Protein AF-E3N4L3-F1 (afdb_monomer)

Mean predicted aligned error: 12.81 Å

Solvent-accessible surface area (backbone atoms only — not comparable to full-atom values): 10300 Å² total; per-residue (Å²): 139,68,72,65,60,60,59,55,55,69,61,65,77,70,75,78,85,75,85,86,72,92,84,73,92,76,81,81,79,83,70,100,74,77,84,73,86,75,79,79,78,69,57,68,46,77,34,80,94,72,75,44,54,38,38,48,49,71,46,76,66,52,66,81,60,48,28,42,77,88,32,63,86,53,85,53,60,80,68,25,53,77,28,44,44,77,83,28,65,49,79,40,96,90,66,40,45,29,34,39,49,51,75,54,48,54,49,48,53,53,54,53,54,49,56,48,67,78,43,62,79,83,56,62,78,53,56,35,33,41,33,30,31,29,29,68,45,98,57,37,72,64,47,45,75,77,38,78,88,55,62,43,27,32,56,74,43,79,74,50,73,44,74,65,130

Radius of gyration: 20.76 Å; Cα contacts (8 Å, |Δi|>4): 204; chains: 1; bounding box: 59×49×42 Å

Secondary structure (DSSP, 8-state):
--HHHHHHHHHHTT-------S---------TT--PPPPPPPPEEEEGGGTEEEEEEEEE--HHHHB-GGGTT-S-HHHHTTTB-SSEEEEETTTEEEEE-HHHHHHHHHHHHHHHHHS-GGGTTS-EEEEEEEEE-TTHHHHHHH-TTS--EEEEEEEEEEE--

Nearest PDB structures (foldseek):
  7myj-assembly1_A  TM=1.263E-01  e=7.113E+00  Homo sapiens

Organism: Caenorhabditis remanei (NCBI:txid31234)

InterPro domains:
  IPR055468 Domain of unknown function DUF7040 [PF23051] (53-164)

Structure (mmCIF, N/CA/C/O backbone):
data_AF-E3N4L3-F1
#
_entry.id   AF-E3N4L3-F1
#
loop_
_atom_site.group_PDB
_atom_site.id
_atom_site.type_symbol
_atom_site.label_atom_id
_atom_site.label_alt_id
_atom_site.label_comp_id
_atom_site.label_asym_id
_atom_site.label_entity_id
_atom_site.label_seq_id
_atom_site.pdbx_PDB_ins_code
_atom_site.Cartn_x
_atom_site.Cartn_y
_atom_site.Cartn_z
_atom_site.occupancy
_atom_site.B_iso_or_equiv
_atom_site.auth_seq_id
_atom_site.auth_comp_id
_atom_site.auth_asym_id
_atom_site.auth_atom_id
_atom_site.pdbx_PDB_model_num
ATOM 1 N N . MET A 1 1 ? 21.629 -4.514 -15.831 1.00 43.28 1 MET A N 1
ATOM 2 C CA . MET A 1 1 ? 22.122 -4.740 -14.453 1.00 43.28 1 MET A CA 1
ATOM 3 C C . MET A 1 1 ? 21.026 -5.347 -13.560 1.00 43.28 1 MET A C 1
ATOM 5 O O . MET A 1 1 ? 20.876 -4.952 -12.421 1.00 43.28 1 MET A O 1
ATOM 9 N N . PHE A 1 2 ? 20.249 -6.310 -14.072 1.00 30.64 2 PHE A N 1
ATOM 10 C CA . PHE A 1 2 ? 19.187 -7.004 -13.317 1.00 30.64 2 PHE A CA 1
ATOM 11 C C . PHE A 1 2 ? 19.557 -8.467 -13.017 1.00 30.64 2 PHE A C 1
ATOM 13 O O . PHE A 1 2 ? 19.124 -9.026 -12.018 1.00 30.64 2 PHE A O 1
ATOM 20 N N . LEU A 1 3 ? 20.446 -9.065 -13.823 1.00 30.56 3 LEU A N 1
ATOM 21 C CA . LEU A 1 3 ? 20.933 -10.430 -13.604 1.00 30.56 3 LEU A CA 1
ATOM 22 C C . LEU A 1 3 ? 21.790 -10.592 -12.337 1.00 30.56 3 LEU A C 1
ATOM 24 O O . LEU A 1 3 ? 21.843 -11.685 -11.786 1.00 30.56 3 LEU A O 1
ATOM 28 N N . LEU A 1 4 ? 22.462 -9.537 -11.863 1.00 33.88 4 LEU A N 1
ATOM 29 C CA . LEU A 1 4 ? 23.425 -9.670 -10.764 1.00 33.88 4 LEU A CA 1
ATOM 30 C C . LEU A 1 4 ? 22.750 -9.853 -9.391 1.00 33.88 4 LEU A C 1
ATOM 32 O O . LEU A 1 4 ? 23.302 -10.520 -8.521 1.00 33.88 4 LEU A O 1
ATOM 36 N N . PHE A 1 5 ? 21.542 -9.310 -9.205 1.00 31.98 5 PHE A N 1
ATOM 37 C CA . PHE A 1 5 ? 20.827 -9.368 -7.923 1.00 31.98 5 PHE A CA 1
ATOM 38 C C . PHE A 1 5 ? 20.164 -10.724 -7.661 1.00 31.98 5 PHE A C 1
ATOM 40 O O . PHE A 1 5 ? 20.135 -11.177 -6.517 1.00 31.98 5 PHE A O 1
ATOM 47 N N . ILE A 1 6 ? 19.706 -11.415 -8.711 1.00 40.12 6 ILE A N 1
ATOM 48 C CA . ILE A 1 6 ? 19.156 -12.775 -8.587 1.00 40.12 6 ILE A CA 1
ATOM 49 C C . ILE A 1 6 ? 20.249 -13.739 -8.099 1.00 40.12 6 ILE A C 1
ATOM 51 O O . ILE A 1 6 ? 20.000 -14.564 -7.223 1.00 40.12 6 ILE A O 1
ATOM 55 N N . ILE A 1 7 ? 21.485 -13.574 -8.587 1.00 37.84 7 ILE A N 1
ATOM 56 C CA . ILE A 1 7 ? 22.627 -14.419 -8.204 1.00 37.84 7 ILE A CA 1
ATOM 57 C C . ILE A 1 7 ? 22.985 -14.242 -6.719 1.00 37.84 7 ILE A C 1
ATOM 59 O O . ILE A 1 7 ? 23.278 -15.226 -6.043 1.00 37.84 7 ILE A O 1
ATOM 63 N N . LEU A 1 8 ? 22.913 -13.021 -6.174 1.00 32.84 8 LEU A N 1
ATOM 64 C CA . LEU A 1 8 ? 23.251 -12.784 -4.764 1.00 32.84 8 LEU A CA 1
ATOM 65 C C . LEU A 1 8 ? 22.215 -13.369 -3.789 1.00 32.84 8 LEU A C 1
ATOM 67 O O . LEU A 1 8 ? 22.574 -13.831 -2.707 1.00 32.84 8 LEU A O 1
ATOM 71 N N . LYS A 1 9 ? 20.928 -13.376 -4.158 1.00 31.61 9 LYS A N 1
ATOM 72 C CA . LYS A 1 9 ? 19.856 -13.839 -3.262 1.00 31.61 9 LYS A CA 1
ATOM 73 C C . LYS A 1 9 ? 19.777 -15.363 -3.139 1.00 31.61 9 LYS A C 1
ATOM 75 O O . LYS A 1 9 ? 19.462 -15.873 -2.064 1.00 31.61 9 LYS A O 1
ATOM 80 N N . VAL A 1 10 ? 20.134 -16.077 -4.208 1.00 40.41 10 VAL A N 1
ATOM 81 C CA . VAL A 1 10 ? 20.308 -17.540 -4.185 1.00 40.41 10 VAL A CA 1
ATOM 82 C C . VAL A 1 10 ? 21.475 -17.941 -3.274 1.00 40.41 10 VAL A C 1
ATOM 84 O O . VAL A 1 10 ? 21.442 -19.005 -2.667 1.00 40.41 10 VAL A O 1
ATOM 87 N N . TRP A 1 11 ? 22.478 -17.075 -3.095 1.00 34.97 11 TRP A N 1
ATOM 88 C CA . TRP A 1 11 ? 23.602 -17.357 -2.199 1.00 34.97 11 TRP A CA 1
ATOM 89 C C . TRP A 1 11 ? 23.224 -17.222 -0.709 1.00 34.97 11 TRP A C 1
ATOM 91 O O . TRP A 1 11 ? 23.674 -18.012 0.118 1.00 34.97 11 TRP A O 1
ATOM 101 N N . ASN A 1 12 ? 22.354 -16.275 -0.345 1.00 35.69 12 ASN A N 1
ATOM 102 C CA . ASN A 1 12 ? 22.066 -15.986 1.069 1.00 35.69 12 ASN A CA 1
ATOM 103 C C . ASN A 1 12 ? 21.009 -16.888 1.731 1.00 35.69 12 ASN A C 1
ATOM 105 O O . ASN A 1 12 ? 20.890 -16.875 2.952 1.00 35.69 12 ASN A O 1
ATOM 109 N N . SER A 1 13 ? 20.255 -17.679 0.966 1.00 37.31 13 SER A N 1
ATOM 110 C CA . SER A 1 13 ? 19.208 -18.574 1.496 1.00 37.31 13 SER A CA 1
ATOM 111 C C . SER A 1 13 ? 19.735 -19.930 1.997 1.00 37.31 13 SER A C 1
ATOM 113 O O . SER A 1 13 ? 18.956 -20.756 2.459 1.00 37.31 13 SER A O 1
ATOM 115 N N . GLY A 1 14 ? 21.053 -20.160 1.950 1.00 40.75 14 GLY A N 1
ATOM 116 C CA . GLY A 1 14 ? 21.693 -21.406 2.396 1.00 40.75 14 GLY A CA 1
ATOM 117 C C . GLY A 1 14 ? 22.494 -21.319 3.700 1.00 40.75 14 GLY A C 1
ATOM 118 O O . GLY A 1 14 ? 23.238 -22.249 4.002 1.00 40.75 14 GLY A O 1
ATOM 119 N N . LEU A 1 15 ? 22.406 -20.223 4.458 1.00 36.66 15 LEU A N 1
ATOM 120 C CA . LEU A 1 15 ? 23.214 -20.013 5.668 1.00 36.66 15 LEU A CA 1
ATOM 121 C C . LEU A 1 15 ? 22.378 -20.134 6.949 1.00 36.66 15 LEU A C 1
ATOM 123 O O . LEU A 1 15 ? 22.278 -19.188 7.724 1.00 36.66 15 LEU A O 1
ATOM 127 N N . GLU A 1 16 ? 21.833 -21.323 7.211 1.00 37.09 16 GLU A N 1
ATOM 128 C CA . GLU A 1 16 ? 21.481 -21.720 8.578 1.00 37.09 16 GLU A CA 1
ATOM 129 C C . GLU A 1 16 ? 22.571 -22.637 9.151 1.00 37.09 16 GLU A C 1
ATOM 131 O O . GLU A 1 16 ? 22.784 -23.770 8.726 1.00 37.09 16 GLU A O 1
ATOM 136 N N . THR A 1 17 ? 23.318 -22.035 10.079 1.00 37.97 17 THR A N 1
ATOM 137 C CA . THR A 1 17 ? 24.128 -22.590 11.173 1.00 37.97 17 THR A CA 1
ATOM 138 C C . THR A 1 17 ? 24.631 -24.032 11.054 1.00 37.97 17 THR A C 1
ATOM 140 O O . THR A 1 17 ? 23.917 -24.981 11.366 1.00 37.97 17 THR A O 1
ATOM 143 N N . TYR A 1 18 ? 25.939 -24.181 10.829 1.00 33.81 18 TYR A N 1
ATOM 144 C CA . TYR A 1 18 ? 26.665 -25.371 11.267 1.00 33.81 18 TYR A CA 1
ATOM 145 C C . TYR A 1 18 ? 27.804 -24.971 12.200 1.00 33.81 18 TYR A C 1
ATOM 147 O O . TYR A 1 18 ? 28.716 -24.227 11.838 1.00 33.81 18 TYR A O 1
ATOM 155 N N . HIS A 1 19 ? 27.724 -25.479 13.430 1.00 33.19 19 HIS A N 1
ATOM 156 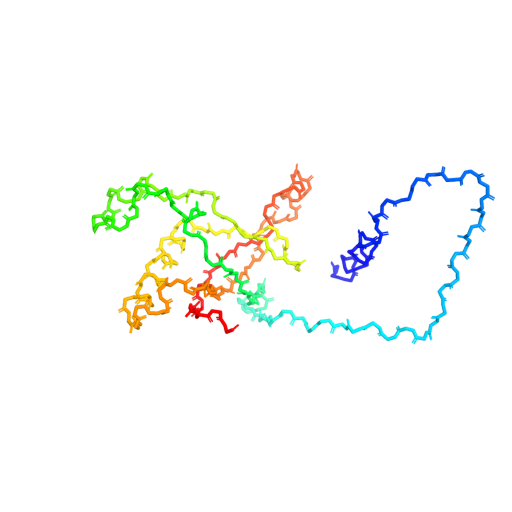C CA . HIS A 1 19 ? 28.845 -25.532 14.354 1.00 33.19 19 HIS A CA 1
ATOM 157 C C . HIS A 1 19 ? 30.056 -26.154 13.645 1.00 33.19 19 HIS A C 1
ATOM 159 O O . HIS A 1 19 ? 29.977 -27.262 13.117 1.00 33.19 19 HIS A O 1
ATOM 165 N N . ASN A 1 20 ? 31.175 -25.428 13.644 1.00 31.86 20 ASN A N 1
ATOM 166 C CA . ASN A 1 20 ? 32.450 -25.871 13.090 1.00 31.86 20 ASN A CA 1
ATOM 167 C C . ASN A 1 20 ? 32.890 -27.203 13.722 1.00 31.86 20 ASN A C 1
ATOM 169 O O . ASN A 1 20 ? 33.335 -27.227 14.869 1.00 31.86 20 ASN A O 1
ATOM 173 N N . ILE A 1 21 ? 32.830 -28.294 12.957 1.00 35.03 21 ILE A N 1
ATOM 174 C CA . ILE A 1 21 ? 33.608 -29.505 13.231 1.00 35.03 21 ILE A CA 1
ATOM 175 C C . ILE A 1 21 ? 34.906 -29.377 12.417 1.00 35.03 21 ILE A C 1
ATOM 177 O O . ILE A 1 21 ? 34.846 -29.344 11.184 1.00 35.03 21 ILE A O 1
ATOM 181 N N . PRO A 1 22 ? 36.085 -29.264 13.054 1.00 34.22 22 PRO A N 1
ATOM 182 C CA . PRO A 1 22 ? 37.334 -29.079 12.332 1.00 34.22 22 PRO A CA 1
ATOM 183 C C . PRO A 1 22 ? 37.750 -30.402 11.681 1.00 34.22 22 PRO A C 1
ATOM 185 O O . PRO A 1 22 ? 38.009 -31.381 12.378 1.00 34.22 22 PRO A O 1
ATOM 188 N N . GLY A 1 23 ? 37.836 -30.425 10.345 1.00 42.53 23 GLY A N 1
ATOM 189 C CA . GLY A 1 23 ? 38.492 -31.522 9.620 1.00 42.53 23 GLY A CA 1
ATOM 190 C C . GLY A 1 23 ? 37.751 -32.158 8.442 1.00 42.53 23 GLY A C 1
ATOM 191 O O . GLY A 1 23 ? 38.016 -33.322 8.160 1.00 42.53 23 GLY A O 1
ATOM 192 N N . SER A 1 24 ? 36.871 -31.460 7.714 1.00 32.62 24 SER A N 1
ATOM 193 C CA . SER A 1 24 ? 36.379 -31.993 6.431 1.00 32.62 24 SER A CA 1
ATOM 194 C C . SER A 1 24 ? 36.364 -30.942 5.320 1.00 32.62 24 SER A C 1
ATOM 196 O O . SER A 1 24 ? 3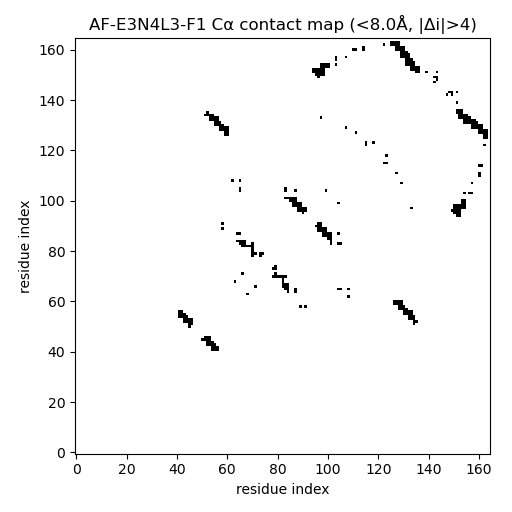5.649 -29.946 5.361 1.00 32.62 24 SER A O 1
ATOM 198 N N . THR A 1 25 ? 37.191 -31.168 4.303 1.00 46.03 25 THR A N 1
ATOM 199 C CA . THR A 1 25 ? 37.115 -30.523 2.992 1.00 46.03 25 THR A CA 1
ATOM 200 C C . THR A 1 25 ? 35.941 -31.126 2.222 1.00 46.03 25 THR A C 1
ATOM 202 O O . THR A 1 25 ? 36.100 -32.079 1.463 1.00 46.03 25 THR A O 1
ATOM 205 N N . LEU A 1 26 ? 34.741 -30.581 2.414 1.00 36.50 26 LEU A N 1
ATOM 206 C CA . LEU A 1 26 ? 33.584 -30.900 1.578 1.00 36.50 26 LEU A CA 1
ATOM 207 C C . LEU A 1 26 ? 33.512 -29.899 0.421 1.00 36.50 26 LEU A C 1
ATOM 209 O O . LEU A 1 26 ? 32.880 -28.852 0.502 1.00 36.50 26 LEU A O 1
ATOM 213 N N . TYR A 1 27 ? 34.185 -30.233 -0.680 1.00 41.41 27 TYR A N 1
ATOM 214 C CA . TYR A 1 27 ? 33.820 -29.684 -1.983 1.00 41.41 27 TYR A CA 1
ATOM 215 C C . TYR A 1 27 ? 32.451 -30.261 -2.361 1.00 41.41 27 TYR A C 1
ATOM 217 O O . TYR A 1 27 ? 32.362 -31.392 -2.842 1.00 41.41 27 TYR A O 1
ATOM 225 N N . THR A 1 28 ? 31.381 -29.503 -2.130 1.00 45.28 28 THR A N 1
ATOM 226 C CA . THR A 1 28 ? 30.032 -29.875 -2.571 1.00 45.28 28 THR A CA 1
ATOM 227 C C . THR A 1 28 ? 29.976 -29.801 -4.096 1.00 45.28 28 THR A C 1
ATOM 229 O O . THR A 1 28 ? 29.926 -28.724 -4.687 1.00 45.28 28 THR A O 1
ATOM 232 N N . LYS A 1 29 ? 30.037 -30.960 -4.759 1.00 46.03 29 LYS A N 1
ATOM 233 C CA . LYS A 1 29 ? 29.770 -31.080 -6.196 1.00 46.03 29 LYS A CA 1
ATOM 234 C C . LYS A 1 29 ? 28.261 -30.980 -6.418 1.00 46.03 29 LYS A C 1
ATOM 236 O O . LYS A 1 29 ? 27.544 -31.920 -6.100 1.00 46.03 29 LYS A O 1
ATOM 241 N N . PHE A 1 30 ? 27.795 -29.873 -6.989 1.00 52.66 30 PHE A N 1
ATOM 242 C CA . PHE A 1 30 ? 26.447 -29.796 -7.553 1.00 52.66 30 PHE A CA 1
ATOM 243 C C . PHE A 1 30 ? 26.423 -30.526 -8.903 1.00 52.66 30 PHE A C 1
ATOM 245 O O . PHE A 1 30 ? 27.209 -30.209 -9.799 1.00 52.66 30 PHE A O 1
ATOM 252 N N . THR A 1 31 ? 25.546 -31.516 -9.057 1.00 56.34 31 THR A N 1
ATOM 253 C CA . THR A 1 31 ? 25.238 -32.135 -10.354 1.00 56.34 31 THR A CA 1
ATOM 254 C C . THR A 1 31 ? 24.002 -31.468 -10.951 1.00 56.34 31 THR A C 1
ATOM 256 O O . THR A 1 31 ? 23.003 -31.279 -10.268 1.00 56.34 31 THR A O 1
ATOM 259 N N . SER A 1 32 ? 24.087 -31.084 -12.228 1.00 56.94 32 SER A N 1
ATOM 260 C CA . SER A 1 32 ? 23.038 -30.396 -12.997 1.00 56.94 32 SER A CA 1
ATOM 261 C C . SER A 1 32 ? 21.855 -31.330 -13.304 1.00 56.94 32 SER A C 1
ATOM 263 O O . SER A 1 32 ? 21.665 -31.765 -14.434 1.00 56.94 32 SER A O 1
ATOM 265 N N . SER A 1 33 ? 21.082 -31.686 -12.280 1.00 57.72 33 SER A N 1
ATOM 266 C CA . SER A 1 33 ? 19.828 -32.446 -12.401 1.00 57.72 33 SER A CA 1
ATOM 267 C C . SER A 1 33 ? 18.688 -31.874 -11.558 1.00 57.72 33 SER A C 1
ATOM 269 O O . SER A 1 33 ? 17.551 -32.317 -11.705 1.00 57.72 33 SER A O 1
ATOM 271 N N . ASP A 1 34 ? 18.963 -30.877 -10.715 1.00 59.50 34 ASP A N 1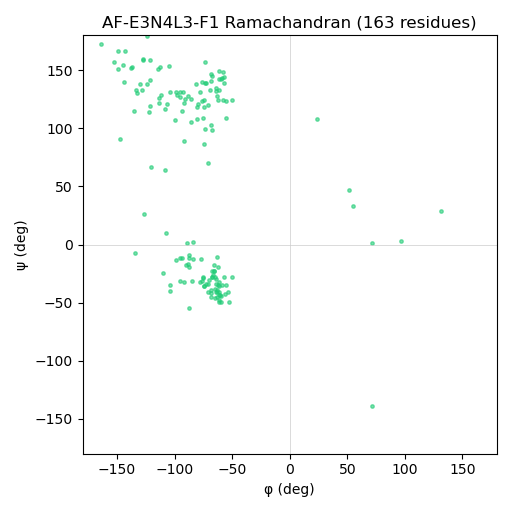
ATOM 272 C CA . ASP A 1 34 ? 17.953 -30.290 -9.841 1.00 59.50 34 ASP A CA 1
ATOM 273 C C . ASP A 1 34 ? 17.195 -29.192 -10.589 1.00 59.50 34 ASP A C 1
ATOM 275 O O . ASP A 1 34 ? 17.706 -28.102 -10.856 1.00 59.50 34 ASP A O 1
ATOM 279 N N . VAL A 1 35 ? 15.959 -29.508 -10.973 1.00 62.81 35 VAL A N 1
ATOM 280 C CA . VAL A 1 35 ? 15.015 -28.537 -11.527 1.00 62.81 35 VAL A CA 1
ATOM 281 C C . VAL A 1 35 ? 14.531 -27.666 -10.373 1.00 62.81 35 VAL A C 1
ATOM 283 O O . VAL A 1 35 ? 13.664 -28.071 -9.602 1.00 62.81 35 VAL A O 1
ATOM 286 N N . VAL A 1 36 ? 15.109 -26.474 -10.240 1.00 70.31 36 VAL A N 1
ATOM 287 C CA . VAL A 1 36 ? 14.625 -25.471 -9.288 1.00 70.31 36 VAL A CA 1
ATOM 288 C C . VAL A 1 36 ? 13.423 -24.765 -9.921 1.00 70.31 36 VAL A C 1
ATOM 290 O O . VAL A 1 36 ? 13.584 -24.153 -10.982 1.00 70.31 36 VAL A O 1
ATOM 293 N N . PRO A 1 37 ? 12.218 -24.842 -9.329 1.00 66.50 37 PRO A N 1
ATOM 294 C CA . PRO A 1 37 ? 11.086 -24.064 -9.805 1.00 66.50 37 PRO A CA 1
ATOM 295 C C . PRO A 1 37 ? 11.408 -22.573 -9.660 1.00 66.50 37 PRO A C 1
ATOM 297 O O . PRO A 1 37 ? 11.762 -22.105 -8.579 1.00 66.50 37 PRO A O 1
ATOM 300 N N . ILE A 1 38 ? 11.318 -21.834 -10.765 1.00 70.31 38 ILE A N 1
ATOM 301 C CA . ILE A 1 38 ? 11.479 -20.379 -10.775 1.00 70.31 38 ILE A CA 1
ATOM 302 C C . ILE A 1 38 ? 10.086 -19.780 -10.604 1.00 70.31 38 ILE A C 1
ATOM 304 O O . ILE A 1 38 ? 9.192 -20.060 -11.404 1.00 70.31 38 ILE A O 1
ATOM 308 N N . GLU A 1 39 ? 9.899 -18.973 -9.563 1.00 74.25 39 GLU A N 1
ATOM 309 C CA . GLU A 1 39 ? 8.663 -18.212 -9.396 1.00 74.25 39 GLU A CA 1
ATOM 310 C C . GLU A 1 39 ? 8.467 -17.245 -10.574 1.00 74.25 39 GLU A C 1
ATOM 312 O O . GLU A 1 39 ? 9.441 -16.670 -11.078 1.00 74.25 39 GLU A O 1
ATOM 317 N N . PRO A 1 40 ? 7.223 -17.054 -11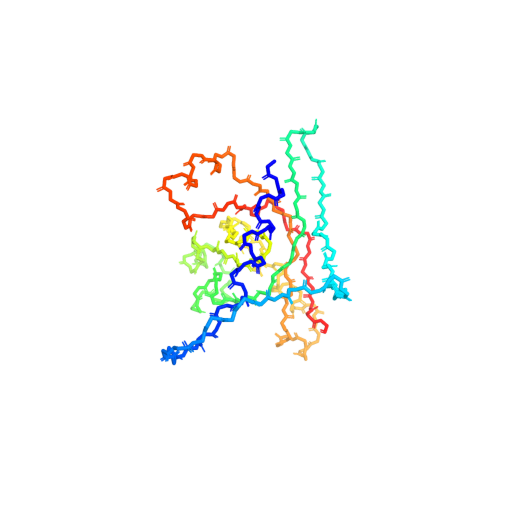.045 1.00 75.12 40 PRO A N 1
ATOM 318 C CA . PRO A 1 40 ? 6.961 -16.109 -12.115 1.00 75.12 40 PRO A CA 1
ATOM 319 C C . PRO A 1 40 ? 7.391 -14.694 -11.690 1.00 75.12 40 PRO A C 1
ATOM 321 O O . PRO A 1 40 ? 7.208 -14.315 -10.530 1.00 75.12 40 PRO A O 1
ATOM 324 N N . PRO A 1 41 ? 7.955 -13.892 -12.611 1.00 78.69 41 PRO A N 1
ATOM 325 C CA . PRO A 1 41 ? 8.303 -12.512 -12.306 1.00 78.69 41 PRO A CA 1
ATOM 326 C C . PRO A 1 41 ? 7.046 -11.716 -11.938 1.00 78.69 41 PRO A C 1
ATOM 328 O O . PRO A 1 41 ? 5.960 -11.973 -12.463 1.00 78.69 41 PRO A O 1
ATOM 331 N N . LEU A 1 42 ? 7.204 -10.718 -11.065 1.00 86.88 42 LEU A N 1
ATOM 332 C CA . LEU A 1 42 ? 6.107 -9.817 -10.714 1.00 86.88 42 LEU A CA 1
ATOM 333 C C . LEU A 1 42 ? 5.547 -9.128 -11.978 1.00 86.88 42 LEU A C 1
ATOM 335 O O . LEU A 1 42 ? 6.339 -8.711 -12.835 1.00 86.88 42 LEU A O 1
ATOM 339 N N . PRO A 1 43 ? 4.213 -8.969 -12.109 1.00 91.88 43 PRO A N 1
ATOM 340 C CA . PRO A 1 43 ? 3.620 -8.274 -13.247 1.00 91.88 43 PRO A CA 1
ATOM 341 C C . PRO A 1 43 ? 4.205 -6.868 -13.385 1.00 91.88 43 PRO A C 1
ATOM 343 O O . PRO A 1 43 ? 4.180 -6.082 -12.437 1.00 91.8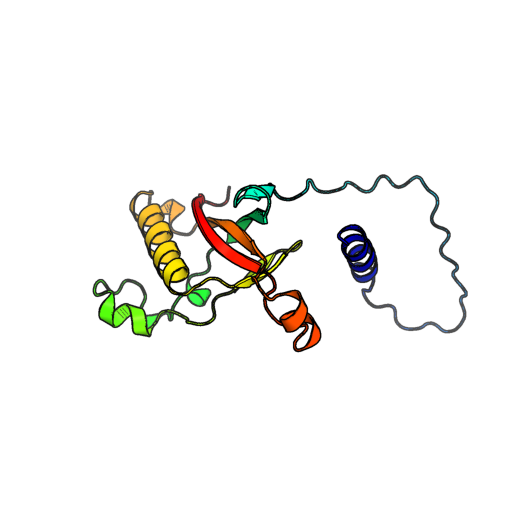8 43 PRO A O 1
ATOM 346 N N . THR A 1 44 ? 4.761 -6.570 -14.557 1.00 92.31 44 THR A N 1
ATOM 347 C CA . THR A 1 44 ? 5.574 -5.373 -14.788 1.00 92.31 44 THR A CA 1
ATOM 348 C C . THR A 1 44 ? 5.142 -4.678 -16.075 1.00 92.31 44 THR A C 1
ATOM 350 O O . THR A 1 44 ? 4.999 -5.320 -17.114 1.00 92.31 44 THR A O 1
ATOM 353 N N . GLU A 1 45 ? 4.968 -3.362 -16.011 1.00 92.88 45 GLU A N 1
ATOM 354 C CA . GLU A 1 45 ? 4.535 -2.515 -17.120 1.00 92.88 45 GLU A CA 1
ATOM 355 C C . GLU A 1 45 ? 5.558 -1.405 -17.367 1.00 92.88 45 GLU A C 1
ATOM 357 O O . GLU A 1 45 ? 6.072 -0.786 -16.436 1.00 92.88 45 GLU A O 1
ATOM 362 N N . VAL A 1 46 ? 5.842 -1.132 -18.640 1.00 91.31 46 VAL A N 1
ATOM 363 C CA . VAL A 1 46 ? 6.650 0.022 -19.040 1.00 91.31 46 VAL A CA 1
ATOM 364 C C . VAL A 1 46 ? 5.728 1.229 -19.164 1.00 91.31 46 VAL A C 1
ATOM 366 O O . VAL A 1 46 ? 4.744 1.186 -19.902 1.00 91.31 46 VAL A O 1
ATOM 369 N N . VAL A 1 47 ? 6.051 2.307 -18.458 1.00 90.94 47 VAL A N 1
ATOM 370 C CA . VAL A 1 47 ? 5.229 3.519 -18.369 1.00 90.94 47 VAL A CA 1
ATOM 371 C C . VAL A 1 47 ? 6.030 4.751 -18.795 1.00 90.94 47 VAL A C 1
ATOM 373 O O . VAL A 1 47 ? 7.185 4.652 -19.214 1.00 90.94 47 VAL A O 1
ATOM 376 N N . ASP A 1 48 ? 5.390 5.922 -18.761 1.00 88.81 48 ASP A N 1
ATOM 377 C CA . ASP A 1 48 ? 6.003 7.216 -19.082 1.00 88.81 48 ASP A CA 1
ATOM 378 C C . ASP A 1 48 ? 6.744 7.207 -20.439 1.00 88.81 48 ASP A C 1
ATOM 380 O O . ASP A 1 48 ? 7.890 7.638 -20.552 1.00 88.81 48 ASP A O 1
ATOM 384 N N . ASN A 1 49 ? 6.095 6.675 -21.482 1.00 90.06 49 ASN A N 1
ATOM 385 C CA . ASN A 1 49 ? 6.647 6.537 -22.839 1.00 90.06 49 ASN A CA 1
ATOM 386 C C . ASN A 1 49 ? 7.989 5.780 -22.912 1.00 90.06 49 ASN A C 1
ATOM 388 O O . ASN A 1 49 ? 8.820 6.077 -23.769 1.00 90.06 49 ASN A O 1
ATOM 392 N N . GLY A 1 50 ? 8.208 4.795 -22.038 1.00 85.94 50 GLY A N 1
ATOM 393 C CA . GLY A 1 50 ? 9.437 3.996 -22.043 1.00 85.94 50 GLY A CA 1
ATOM 394 C C . GLY A 1 50 ? 10.502 4.455 -21.055 1.00 85.94 50 GLY A C 1
ATOM 395 O O . GLY A 1 50 ? 11.587 3.879 -21.041 1.00 85.94 50 GLY A O 1
ATOM 396 N N . MET A 1 51 ? 10.214 5.479 -20.251 1.00 85.88 51 MET A N 1
ATOM 397 C CA . MET A 1 51 ? 11.192 6.088 -19.346 1.00 85.88 51 MET A CA 1
ATOM 398 C C . MET A 1 51 ? 11.142 5.536 -17.922 1.00 85.88 51 MET A C 1
ATOM 400 O O . MET A 1 51 ? 12.038 5.837 -17.135 1.00 85.88 51 MET A O 1
ATOM 404 N N . ASP A 1 52 ? 10.112 4.765 -17.575 1.00 88.81 52 ASP A N 1
ATOM 405 C CA . ASP A 1 52 ? 9.916 4.258 -16.219 1.00 88.81 52 ASP A CA 1
ATOM 406 C C . ASP A 1 52 ? 9.197 2.897 -16.231 1.00 88.81 52 ASP A C 1
ATOM 408 O O . ASP A 1 52 ? 8.670 2.457 -17.259 1.00 88.81 52 ASP A O 1
ATOM 412 N N . VAL A 1 53 ? 9.203 2.212 -15.089 1.00 90.50 53 VAL A N 1
ATOM 413 C CA . VAL A 1 53 ? 8.631 0.873 -14.918 1.00 90.50 53 VAL A CA 1
ATOM 414 C C . VAL A 1 53 ? 7.759 0.825 -13.666 1.00 90.50 53 VAL A C 1
ATOM 416 O O . VAL A 1 53 ? 8.192 1.195 -12.574 1.00 90.50 53 VAL A O 1
ATOM 419 N N . GLU A 1 54 ? 6.540 0.312 -13.821 1.00 95.12 54 GLU A N 1
ATOM 420 C CA . GLU A 1 54 ? 5.633 -0.004 -12.721 1.00 95.12 54 GLU A CA 1
ATOM 421 C C . GLU A 1 54 ? 5.587 -1.510 -12.477 1.00 95.12 54 GLU A C 1
ATOM 423 O O . GLU A 1 54 ? 5.389 -2.297 -13.401 1.00 95.12 54 GLU A O 1
ATOM 428 N N . VAL A 1 55 ? 5.734 -1.912 -11.216 1.00 95.50 55 VAL A N 1
ATOM 429 C CA . VAL A 1 55 ? 5.606 -3.309 -10.789 1.00 95.50 55 VAL A CA 1
ATOM 430 C C . VAL A 1 55 ? 4.360 -3.446 -9.927 1.00 95.50 55 VAL A C 1
ATOM 432 O O . VAL A 1 55 ? 4.185 -2.698 -8.966 1.00 95.50 55 VAL A O 1
ATOM 435 N N . THR A 1 56 ? 3.499 -4.407 -10.251 1.00 96.69 56 THR A N 1
ATOM 436 C CA . THR A 1 56 ? 2.317 -4.717 -9.442 1.00 96.69 56 THR A CA 1
ATOM 437 C C . THR A 1 56 ? 2.680 -5.741 -8.372 1.00 96.69 56 THR A C 1
ATOM 439 O O . THR A 1 56 ? 3.247 -6.792 -8.664 1.00 96.69 56 THR A O 1
ATOM 442 N N . THR A 1 57 ? 2.356 -5.437 -7.119 1.00 95.56 57 THR A N 1
ATOM 443 C CA . THR A 1 57 ? 2.585 -6.311 -5.964 1.00 95.56 57 THR A CA 1
ATOM 444 C C . THR A 1 57 ? 1.428 -6.190 -4.983 1.00 95.56 57 THR A C 1
ATOM 446 O O . THR A 1 57 ? 0.637 -5.253 -5.058 1.00 95.56 57 THR A O 1
ATOM 449 N N . LYS A 1 58 ? 1.352 -7.116 -4.028 1.00 95.88 58 LYS A N 1
ATOM 450 C CA . LYS A 1 58 ? 0.435 -7.023 -2.897 1.00 95.88 58 LYS A CA 1
ATOM 451 C C . LYS A 1 58 ? 1.136 -7.188 -1.557 1.00 95.88 58 LYS A C 1
ATOM 453 O O . LYS A 1 58 ? 2.245 -7.722 -1.505 1.00 95.88 58 LYS A O 1
ATOM 458 N N . PHE A 1 59 ? 0.493 -6.708 -0.502 1.00 96.25 59 PHE A N 1
ATOM 459 C CA . PHE A 1 59 ? 0.898 -6.911 0.887 1.00 96.25 59 PHE A CA 1
ATOM 460 C C . PHE A 1 59 ? -0.342 -7.041 1.777 1.00 96.25 59 PHE A C 1
ATOM 462 O O . PHE A 1 59 ? -1.408 -6.533 1.430 1.00 96.25 59 PHE A O 1
ATOM 469 N N . VAL A 1 60 ? -0.197 -7.718 2.916 1.00 96.38 60 VAL A N 1
ATOM 470 C CA . VAL A 1 60 ? -1.276 -7.860 3.902 1.00 96.38 60 VAL A CA 1
ATOM 471 C C . VAL A 1 60 ? -1.400 -6.566 4.701 1.00 96.38 60 VAL A C 1
ATOM 473 O O . VAL A 1 60 ? -0.406 -6.021 5.178 1.00 96.38 60 VAL A O 1
ATOM 476 N N . PHE A 1 61 ? -2.620 -6.059 4.827 1.00 95.75 61 PHE A N 1
ATOM 477 C CA . PHE A 1 61 ? -2.915 -4.866 5.599 1.00 95.75 61 PHE A CA 1
ATOM 478 C C . PHE A 1 61 ? -2.863 -5.154 7.099 1.00 95.75 61 PHE A C 1
ATOM 480 O O . PHE A 1 61 ? -3.606 -5.990 7.612 1.00 95.75 61 PHE A O 1
ATOM 487 N N . GLU A 1 62 ? -2.045 -4.384 7.809 1.00 93.88 62 GLU A N 1
ATOM 488 C CA . GLU A 1 62 ? -1.957 -4.405 9.265 1.00 93.88 62 GLU A CA 1
ATOM 489 C C . GLU A 1 62 ? -2.246 -3.006 9.796 1.00 93.88 62 GLU A C 1
ATOM 491 O O . GLU A 1 62 ? -1.494 -2.064 9.558 1.00 93.88 62 GLU A O 1
ATOM 496 N N . HIS A 1 63 ? -3.352 -2.848 10.518 1.00 92.75 63 HIS A N 1
ATOM 497 C CA . HIS A 1 63 ? -3.829 -1.523 10.909 1.00 92.75 63 HIS A CA 1
ATOM 498 C C . HIS A 1 63 ? -2.831 -0.780 11.818 1.00 92.75 63 HIS A C 1
ATOM 500 O O . HIS A 1 63 ? -2.659 0.432 11.686 1.00 92.75 63 HIS A O 1
ATOM 506 N N . ASP A 1 64 ? -2.120 -1.516 12.685 1.00 93.88 64 ASP A N 1
ATOM 507 C CA . ASP A 1 64 ? -1.062 -1.000 13.574 1.00 93.88 64 ASP A CA 1
ATOM 508 C C . ASP A 1 64 ? 0.121 -0.412 12.820 1.00 93.88 64 ASP A C 1
ATOM 510 O O . ASP A 1 64 ? 0.873 0.372 13.386 1.00 93.88 64 ASP A O 1
ATOM 514 N N . HIS A 1 65 ? 0.273 -0.756 11.546 1.00 94.81 65 HIS A N 1
ATOM 515 C CA . HIS A 1 65 ? 1.344 -0.254 10.704 1.00 94.81 65 HIS A CA 1
ATOM 516 C C . HIS A 1 65 ? 0.996 1.071 10.012 1.00 94.81 65 HIS A C 1
ATOM 518 O O . HIS A 1 65 ? 1.876 1.812 9.582 1.00 94.81 65 HIS A O 1
ATOM 524 N N . PHE A 1 66 ? -0.295 1.395 9.917 1.00 95.88 66 PHE A N 1
ATOM 525 C CA . PHE A 1 66 ? -0.788 2.583 9.217 1.00 95.88 66 PHE A CA 1
ATOM 526 C C . PHE A 1 66 ? -1.220 3.694 10.170 1.00 95.88 66 PHE A C 1
ATOM 528 O O . PHE A 1 66 ? -1.026 4.870 9.862 1.00 95.88 66 PHE A O 1
ATOM 535 N N . GLU A 1 67 ? -1.781 3.354 11.329 1.00 95.38 67 GLU A N 1
ATOM 536 C CA . GLU A 1 67 ? -2.218 4.341 12.312 1.00 95.38 67 GLU A CA 1
ATOM 537 C C . GLU A 1 67 ? -2.192 3.807 13.745 1.00 95.38 67 GLU A C 1
ATOM 539 O O . GLU A 1 67 ? -2.248 2.601 14.001 1.00 95.38 67 GLU A O 1
ATOM 544 N N . LYS A 1 68 ? -2.109 4.735 14.696 1.00 94.88 68 LYS A N 1
ATOM 545 C CA . LYS A 1 68 ? -2.152 4.436 16.126 1.00 94.88 68 LYS A CA 1
ATOM 546 C C . LYS A 1 68 ? -3.535 3.927 16.520 1.00 94.88 68 LYS A C 1
ATOM 548 O O . LYS A 1 68 ? -4.552 4.416 16.045 1.00 94.88 68 LYS A O 1
ATOM 553 N N . GLU A 1 69 ? -3.576 3.001 17.472 1.00 94.69 69 GLU A N 1
ATOM 554 C CA . GLU A 1 69 ? -4.828 2.381 17.916 1.00 94.69 69 GLU A CA 1
ATOM 555 C C . GLU A 1 69 ? -5.898 3.397 18.347 1.00 94.69 69 GLU A C 1
ATOM 557 O O . GLU A 1 69 ? -7.063 3.250 17.987 1.00 94.69 69 GLU A O 1
ATOM 562 N N . TRP A 1 70 ? -5.507 4.462 19.053 1.00 94.62 70 TRP A N 1
ATOM 563 C CA . TRP A 1 70 ? -6.444 5.471 19.555 1.00 94.62 70 TRP A CA 1
ATOM 564 C C . TRP A 1 70 ? -7.142 6.280 18.451 1.00 94.62 70 TRP A C 1
ATOM 566 O O . TRP A 1 70 ? -8.203 6.842 18.714 1.00 94.62 70 TRP A O 1
ATOM 576 N N . SER A 1 71 ? -6.570 6.369 17.243 1.00 94.12 71 SER A N 1
ATOM 577 C CA . SER A 1 71 ? -7.164 7.139 16.141 1.00 94.12 71 SER A CA 1
ATOM 578 C C . SER A 1 71 ? -8.160 6.333 15.313 1.00 94.12 71 SER A C 1
ATOM 580 O O . SER A 1 71 ? -8.905 6.897 14.508 1.00 94.12 71 SER A O 1
ATOM 582 N N . ARG A 1 72 ? -8.196 5.012 15.507 1.00 91.25 72 ARG A N 1
ATOM 583 C CA . ARG A 1 72 ? -9.019 4.097 14.717 1.00 91.25 72 ARG A CA 1
ATOM 584 C C . ARG A 1 72 ? -10.495 4.418 14.862 1.00 91.25 72 ARG A C 1
ATOM 586 O O . ARG A 1 72 ? -11.008 4.597 15.963 1.00 91.25 72 ARG A O 1
ATOM 593 N N . GLY A 1 73 ? -11.193 4.465 13.732 1.00 86.31 73 GLY A N 1
ATOM 594 C CA . GLY A 1 73 ? -12.634 4.705 13.701 1.00 86.31 73 GLY A CA 1
ATOM 595 C C . GLY A 1 73 ? -13.065 6.135 14.048 1.00 86.31 73 GLY A C 1
ATOM 596 O O . GLY A 1 73 ? -14.267 6.413 14.024 1.00 86.31 73 GLY A O 1
ATOM 597 N N . LEU A 1 74 ? -12.134 7.064 14.317 1.00 92.31 74 LEU A N 1
ATOM 598 C CA . LEU A 1 74 ? -12.477 8.481 14.430 1.00 92.31 74 LEU A CA 1
ATOM 599 C C . LEU A 1 74 ? -13.129 8.948 13.123 1.00 92.31 74 LEU A C 1
ATOM 601 O O . LEU A 1 74 ? -12.574 8.805 12.032 1.00 92.31 74 LEU A O 1
ATOM 605 N N . SER A 1 75 ? -14.338 9.502 13.239 1.00 89.25 75 SER A N 1
ATOM 606 C CA . SER A 1 75 ? -15.091 10.000 12.081 1.00 89.25 75 SER A CA 1
ATOM 607 C C . SER A 1 75 ? -14.531 11.325 11.559 1.00 89.25 75 SER A C 1
ATOM 609 O O . SER A 1 75 ? -14.652 11.614 10.368 1.00 89.25 75 SER A O 1
ATOM 611 N N . ASN A 1 76 ? -13.909 12.123 12.436 1.00 93.31 76 ASN A N 1
ATOM 612 C CA . ASN A 1 76 ? -13.214 13.342 12.048 1.00 93.31 76 ASN A CA 1
ATOM 613 C C . ASN A 1 76 ? -11.821 12.995 11.505 1.00 93.31 76 ASN A C 1
ATOM 615 O O . ASN A 1 76 ? -10.923 12.626 12.262 1.00 93.31 76 ASN A O 1
ATOM 619 N N . TRP A 1 77 ? -11.638 13.134 10.190 1.00 91.62 77 TRP A N 1
ATOM 620 C CA . TRP A 1 77 ? -10.347 12.872 9.559 1.00 91.62 77 TRP A CA 1
ATOM 621 C C . TRP A 1 77 ? -9.269 13.880 9.952 1.00 91.62 77 TRP A C 1
ATOM 623 O O . TRP A 1 77 ? -8.109 13.497 9.968 1.00 91.62 77 TRP A O 1
ATOM 633 N N . GLU A 1 78 ? -9.613 15.121 10.295 1.00 91.25 78 GLU A N 1
ATOM 634 C CA . GLU A 1 78 ? -8.622 16.121 10.713 1.00 91.25 78 GLU A CA 1
ATOM 635 C C . GLU A 1 78 ? -7.905 15.688 11.999 1.00 91.25 78 GLU A C 1
ATOM 637 O O . GLU A 1 78 ? -6.680 15.677 12.048 1.00 91.25 78 GLU A O 1
ATOM 642 N N . GLU A 1 79 ? -8.663 15.211 12.988 1.00 92.50 79 GLU A N 1
ATOM 643 C CA . GLU A 1 79 ? -8.121 14.652 14.234 1.00 92.50 79 GLU A CA 1
ATOM 644 C C . GLU A 1 79 ? -7.447 13.290 14.003 1.00 92.50 79 GLU A C 1
ATOM 646 O O . GLU A 1 79 ? -6.367 13.020 14.527 1.00 92.50 79 GLU A O 1
ATOM 651 N N . ARG A 1 80 ? -8.044 12.421 13.173 1.00 94.19 80 ARG A N 1
ATOM 652 C CA . ARG A 1 80 ? -7.501 11.081 12.885 1.00 94.19 80 ARG A CA 1
ATOM 653 C C . ARG A 1 80 ? -6.121 11.130 12.235 1.00 94.19 80 ARG A C 1
ATOM 655 O O . ARG A 1 80 ? -5.296 10.254 12.483 1.00 94.19 80 ARG A O 1
ATOM 662 N N . MET A 1 81 ? -5.857 12.162 11.435 1.00 93.00 81 MET A N 1
ATOM 663 C CA . MET A 1 81 ? -4.570 12.370 10.773 1.00 93.00 81 MET A CA 1
ATOM 664 C C . MET A 1 81 ? -3.387 12.450 11.745 1.00 93.00 81 MET A C 1
ATOM 666 O O . MET A 1 81 ? -2.285 12.055 11.373 1.00 93.00 81 MET A O 1
ATOM 670 N N . GLU A 1 82 ? -3.597 12.881 12.992 1.00 93.44 82 GLU A N 1
ATOM 671 C CA . GLU A 1 82 ? -2.552 12.893 14.028 1.00 93.44 82 GLU A CA 1
ATOM 672 C C . GLU A 1 82 ? -2.116 11.480 14.465 1.00 93.44 82 GLU A C 1
ATOM 674 O O . GLU A 1 82 ? -1.012 11.277 14.988 1.00 93.44 82 GLU A O 1
ATOM 679 N N . GLY A 1 83 ? -2.986 10.489 14.262 1.00 93.75 83 GLY A N 1
ATOM 680 C CA . GLY A 1 83 ? -2.703 9.084 14.523 1.00 93.75 83 GLY A CA 1
ATOM 681 C C . GLY A 1 83 ? -2.083 8.339 13.344 1.00 93.75 83 GLY A C 1
ATOM 682 O O . GLY A 1 83 ? -1.491 7.282 13.563 1.00 93.75 83 GLY A O 1
ATOM 683 N N . VAL A 1 84 ? -2.166 8.877 12.121 1.00 94.50 84 VAL A N 1
ATOM 684 C CA . VAL A 1 84 ? -1.616 8.244 10.912 1.00 94.50 84 VAL A CA 1
ATOM 685 C C . VAL A 1 84 ? -0.089 8.261 10.950 1.00 94.50 84 VAL A C 1
ATOM 687 O O . VAL A 1 84 ? 0.548 9.276 11.236 1.00 94.50 84 VAL A O 1
ATOM 690 N N . GLN A 1 85 ? 0.521 7.119 10.647 1.00 93.56 85 GLN A N 1
ATOM 691 C CA . GLN A 1 85 ? 1.970 6.992 10.617 1.00 93.56 85 GLN A CA 1
ATOM 692 C C . GLN A 1 85 ? 2.566 7.674 9.383 1.00 93.56 85 GLN A C 1
ATOM 694 O O . GLN A 1 85 ? 2.066 7.573 8.263 1.00 93.56 85 GLN A O 1
ATOM 699 N N . THR A 1 86 ? 3.687 8.365 9.580 1.00 88.75 86 THR A N 1
ATOM 700 C CA . THR A 1 86 ? 4.390 9.087 8.508 1.00 88.75 86 THR A CA 1
ATOM 701 C C . THR A 1 86 ? 5.441 8.236 7.797 1.00 88.75 86 THR A C 1
ATOM 703 O O . THR A 1 86 ? 5.853 8.575 6.689 1.00 88.75 86 THR A O 1
ATOM 706 N N . ASN A 1 87 ? 5.866 7.128 8.410 1.00 89.06 87 ASN A N 1
ATOM 707 C CA . ASN A 1 87 ? 6.906 6.244 7.893 1.00 89.06 87 ASN A CA 1
ATOM 708 C C . ASN A 1 87 ? 6.379 4.818 7.690 1.00 89.06 87 ASN A C 1
ATOM 710 O O . ASN A 1 87 ? 6.772 3.889 8.392 1.00 89.06 87 ASN A O 1
ATOM 714 N N . VAL A 1 88 ? 5.462 4.669 6.738 1.00 94.56 88 VAL A N 1
ATOM 715 C CA . VAL A 1 88 ? 4.833 3.386 6.413 1.00 94.56 88 VAL A CA 1
ATOM 716 C C . VAL A 1 88 ? 5.611 2.707 5.287 1.00 94.56 88 VAL A C 1
ATOM 718 O O . VAL A 1 88 ? 5.904 3.320 4.257 1.00 94.56 88 VAL A O 1
ATOM 721 N N . PHE A 1 89 ? 5.945 1.430 5.465 1.00 95.00 89 PHE A N 1
ATOM 722 C CA . PHE A 1 89 ? 6.645 0.622 4.461 1.00 95.00 89 PHE A CA 1
ATOM 723 C C . PHE A 1 89 ? 6.262 -0.855 4.528 1.00 95.00 89 PHE A C 1
ATOM 725 O O . PHE A 1 89 ? 5.993 -1.365 5.600 1.00 95.00 89 PHE A O 1
ATOM 732 N N . PHE A 1 90 ? 6.311 -1.596 3.432 1.00 95.44 90 PHE A N 1
ATOM 733 C CA . PHE A 1 90 ? 6.186 -3.057 3.492 1.00 95.44 90 PHE A CA 1
ATOM 734 C C . PHE A 1 90 ? 7.415 -3.724 2.893 1.00 95.44 90 PHE A C 1
ATOM 736 O O . PHE A 1 90 ? 8.154 -3.117 2.115 1.00 95.44 90 PHE A O 1
ATOM 743 N N . TYR A 1 91 ? 7.640 -4.980 3.268 1.00 92.94 91 TYR A N 1
ATOM 744 C CA . TYR A 1 91 ? 8.695 -5.795 2.683 1.00 92.94 91 TYR A CA 1
ATOM 745 C C . TYR A 1 91 ? 8.115 -6.717 1.622 1.00 92.94 91 TYR A C 1
ATOM 747 O O . TYR A 1 91 ? 7.145 -7.432 1.857 1.00 92.94 91 TYR A O 1
ATOM 755 N N . ASN A 1 92 ? 8.747 -6.726 0.456 1.00 92.00 92 ASN A N 1
ATOM 756 C CA . ASN A 1 92 ? 8.482 -7.694 -0.594 1.00 92.00 92 ASN A CA 1
ATOM 757 C C . ASN A 1 92 ? 9.770 -8.457 -0.915 1.00 92.00 92 ASN A C 1
ATOM 759 O O . ASN A 1 92 ? 10.858 -7.879 -0.948 1.00 92.00 92 ASN A O 1
ATOM 763 N N . ALA A 1 93 ? 9.657 -9.760 -1.174 1.00 86.56 93 ALA A N 1
ATOM 764 C CA . ALA A 1 93 ? 10.819 -10.601 -1.436 1.00 86.56 93 ALA A CA 1
ATOM 765 C C . ALA A 1 93 ? 11.642 -10.112 -2.642 1.00 86.56 93 ALA A C 1
ATOM 767 O O . ALA A 1 93 ? 12.865 -10.190 -2.617 1.00 86.56 93 ALA A O 1
ATOM 768 N N . TYR A 1 94 ? 11.023 -9.567 -3.679 1.00 86.44 94 TYR A N 1
ATOM 769 C CA . TYR A 1 94 ? 11.724 -9.122 -4.884 1.00 86.44 94 TYR A CA 1
ATOM 770 C C . TYR A 1 94 ? 12.135 -7.651 -4.830 1.00 86.44 94 TYR A C 1
ATOM 772 O O . TYR A 1 94 ? 13.170 -7.285 -5.380 1.00 86.44 94 TYR A O 1
ATOM 780 N N . LEU A 1 95 ? 11.340 -6.819 -4.158 1.00 88.00 95 LEU A N 1
ATOM 781 C CA . LEU A 1 95 ? 11.506 -5.362 -4.162 1.00 88.00 95 LEU A CA 1
ATOM 782 C C . LEU A 1 95 ? 12.237 -4.831 -2.920 1.00 88.00 95 LEU A C 1
ATOM 784 O O . LEU A 1 95 ? 12.665 -3.681 -2.905 1.00 88.00 95 LEU A O 1
ATOM 788 N N . GLY A 1 96 ? 12.391 -5.651 -1.878 1.00 88.75 96 GLY A N 1
ATOM 789 C CA . GLY A 1 96 ? 12.938 -5.217 -0.597 1.00 88.75 96 GLY A CA 1
ATOM 790 C C . GLY A 1 96 ? 11.954 -4.329 0.163 1.00 88.75 96 GLY A C 1
ATOM 791 O O . GLY A 1 96 ? 10.757 -4.620 0.206 1.00 88.75 96 GLY A O 1
ATOM 792 N N . LYS A 1 97 ? 12.466 -3.266 0.791 1.00 91.31 97 LYS A N 1
ATOM 793 C CA . LYS A 1 97 ? 11.669 -2.295 1.548 1.00 91.31 97 LYS A CA 1
ATOM 794 C C . LYS A 1 97 ? 11.001 -1.304 0.591 1.00 91.31 97 LYS A C 1
ATOM 796 O O . LYS A 1 97 ? 11.684 -0.597 -0.154 1.00 91.31 97 LYS A O 1
ATOM 801 N N . VAL A 1 98 ? 9.674 -1.243 0.626 1.00 93.31 98 VAL A N 1
ATOM 802 C CA . VAL A 1 98 ? 8.854 -0.386 -0.237 1.00 93.31 98 VAL A CA 1
ATOM 803 C C . VAL A 1 98 ? 8.162 0.673 0.608 1.00 93.31 98 VAL A C 1
ATOM 805 O O . VAL A 1 98 ? 7.394 0.337 1.506 1.00 93.31 98 VAL A O 1
ATOM 808 N N . ARG A 1 99 ? 8.388 1.952 0.303 1.00 94.38 99 ARG A N 1
ATOM 809 C CA . ARG A 1 99 ? 7.746 3.075 0.995 1.00 94.38 99 ARG A CA 1
ATOM 810 C C . ARG A 1 99 ? 6.298 3.260 0.547 1.00 94.38 99 ARG A C 1
ATOM 812 O O . ARG A 1 99 ? 6.012 3.247 -0.649 1.00 94.38 99 ARG A O 1
ATOM 819 N N . ILE A 1 100 ? 5.413 3.565 1.491 1.00 96.12 100 ILE A N 1
ATOM 820 C CA . ILE A 1 100 ? 4.050 4.031 1.228 1.00 96.12 100 ILE A CA 1
ATOM 821 C C . ILE A 1 100 ? 3.963 5.525 1.590 1.00 96.12 100 ILE A C 1
ATOM 823 O O . ILE A 1 100 ? 4.168 5.888 2.750 1.00 96.12 100 ILE A O 1
ATOM 827 N N . PRO A 1 101 ? 3.697 6.419 0.621 1.00 93.94 101 PRO A N 1
ATOM 828 C CA . PRO A 1 101 ? 3.406 7.825 0.898 1.00 93.94 101 PRO A CA 1
ATOM 829 C C . PRO A 1 101 ? 2.209 7.997 1.845 1.00 93.94 101 PRO A C 1
ATOM 831 O O . PRO A 1 101 ? 1.245 7.239 1.767 1.00 93.94 101 PRO A O 1
ATOM 834 N N . SER A 1 102 ? 2.247 8.999 2.728 1.00 92.00 102 SER A N 1
ATOM 835 C CA . SER A 1 102 ? 1.211 9.195 3.755 1.00 92.00 102 SER A CA 1
ATOM 836 C C . SER A 1 102 ? -0.180 9.456 3.170 1.00 92.00 102 SER A C 1
ATOM 838 O O . SER A 1 102 ? -1.168 8.966 3.704 1.00 92.00 102 SER A O 1
ATOM 840 N N . ASP A 1 103 ? -0.271 10.171 2.049 1.00 92.88 103 ASP A N 1
ATOM 841 C CA . ASP A 1 103 ? -1.521 10.378 1.310 1.00 92.88 103 ASP A CA 1
ATOM 842 C C . ASP A 1 103 ? -2.122 9.054 0.812 1.00 92.88 103 ASP A C 1
ATOM 844 O O . ASP A 1 103 ? -3.326 8.821 0.948 1.00 92.88 103 ASP A O 1
ATOM 848 N N . LEU A 1 104 ? -1.277 8.144 0.317 1.00 96.06 104 LEU A N 1
ATOM 849 C CA . LEU A 1 104 ? -1.700 6.804 -0.086 1.00 96.06 104 LEU A CA 1
ATOM 850 C C . LEU A 1 104 ? -2.009 5.907 1.116 1.00 96.06 104 LEU A C 1
ATOM 852 O O . LEU A 1 104 ? -2.943 5.117 1.039 1.00 96.06 104 LEU A O 1
ATOM 856 N N . ALA A 1 105 ? -1.306 6.054 2.240 1.00 95.75 105 ALA A N 1
ATOM 857 C CA . ALA A 1 105 ? -1.602 5.320 3.470 1.00 95.75 105 ALA A CA 1
ATOM 858 C C . ALA A 1 105 ? -3.028 5.608 3.976 1.00 95.75 105 ALA A C 1
ATOM 860 O O . ALA A 1 105 ? -3.779 4.681 4.278 1.00 95.75 105 ALA A O 1
ATOM 861 N N . ILE A 1 106 ? -3.444 6.880 3.969 1.00 94.81 106 ILE A N 1
ATOM 862 C CA . ILE A 1 106 ? -4.822 7.289 4.296 1.00 94.81 106 ILE A CA 1
ATOM 863 C C . ILE A 1 106 ? -5.820 6.665 3.320 1.00 94.81 106 ILE A C 1
ATOM 865 O O . ILE A 1 106 ? -6.890 6.206 3.720 1.00 94.81 106 ILE A O 1
ATOM 869 N N . HIS A 1 107 ? -5.493 6.679 2.026 1.00 95.88 107 HIS A N 1
ATOM 870 C CA . HIS A 1 107 ? -6.371 6.123 1.004 1.00 95.88 107 HIS A CA 1
ATOM 871 C C . HIS A 1 107 ? -6.547 4.609 1.187 1.00 95.88 107 HIS A C 1
ATOM 873 O O . HIS A 1 107 ? -7.673 4.122 1.124 1.00 95.88 107 HIS A O 1
ATOM 879 N N . ILE A 1 108 ? -5.473 3.887 1.513 1.00 97.25 108 ILE A N 1
ATOM 880 C CA . ILE A 1 108 ? -5.518 2.456 1.836 1.00 97.25 108 ILE A CA 1
ATOM 881 C C . ILE A 1 108 ? -6.430 2.204 3.038 1.00 97.25 108 ILE A C 1
ATOM 883 O O . ILE A 1 108 ? -7.328 1.375 2.926 1.00 97.25 108 ILE A O 1
ATOM 887 N N . ILE A 1 109 ? -6.267 2.947 4.145 1.00 95.56 109 ILE A N 1
ATOM 888 C CA . ILE A 1 109 ? -7.140 2.812 5.327 1.00 95.56 109 ILE A CA 1
ATOM 889 C C . ILE A 1 109 ? -8.613 2.940 4.918 1.00 95.56 109 ILE A C 1
ATOM 891 O O . ILE A 1 109 ? -9.426 2.081 5.248 1.00 95.56 109 ILE A O 1
ATOM 895 N N . LYS A 1 110 ? -8.957 3.980 4.149 1.00 94.75 110 LYS A N 1
ATOM 896 C CA . LYS A 1 110 ? -10.337 4.213 3.697 1.00 94.75 110 LYS A CA 1
ATOM 897 C C . LYS A 1 110 ? -10.875 3.071 2.835 1.00 94.75 110 LYS A C 1
ATOM 899 O O . LYS A 1 110 ? -12.022 2.678 3.016 1.00 94.75 110 LYS A O 1
ATOM 904 N N . LEU A 1 111 ? -10.077 2.560 1.896 1.00 95.38 111 LEU A N 1
ATOM 905 C CA . LEU A 1 111 ? -10.483 1.459 1.017 1.00 95.38 111 LEU A CA 1
ATOM 906 C C . LEU A 1 111 ? -10.723 0.173 1.808 1.00 95.38 111 LEU A C 1
ATOM 908 O O . LEU A 1 111 ? -11.761 -0.461 1.638 1.00 95.38 111 LEU A O 1
ATOM 912 N N . VAL A 1 112 ? -9.807 -0.163 2.717 1.00 94.31 112 VAL A N 1
ATOM 913 C CA . VAL A 1 112 ? -9.921 -1.339 3.585 1.00 94.31 112 VAL A CA 1
ATOM 914 C C . VAL A 1 112 ? -11.158 -1.248 4.480 1.00 94.31 112 VAL A C 1
ATOM 916 O O . VAL A 1 112 ? -11.950 -2.186 4.536 1.00 94.31 112 VAL A O 1
ATOM 919 N N . GLU A 1 113 ? -11.378 -0.108 5.137 1.00 92.12 113 GLU A N 1
ATOM 920 C CA . GLU A 1 113 ? -12.552 0.089 5.995 1.00 92.12 113 GLU A CA 1
ATOM 921 C C . GLU A 1 113 ? -13.869 0.040 5.213 1.00 92.12 113 GLU A C 1
ATOM 923 O O . GLU A 1 113 ? -14.886 -0.411 5.741 1.00 92.12 113 GLU A O 1
ATOM 928 N N . ASN A 1 114 ? -13.878 0.512 3.964 1.00 91.81 114 ASN A N 1
ATOM 929 C CA . ASN A 1 114 ? -15.056 0.423 3.106 1.00 91.81 114 ASN A CA 1
ATOM 930 C C . ASN A 1 114 ? -15.347 -1.033 2.717 1.00 91.81 114 ASN A C 1
ATOM 932 O O . ASN A 1 114 ? -16.480 -1.474 2.889 1.00 91.81 114 ASN A O 1
ATOM 936 N N . LEU A 1 115 ? -14.327 -1.805 2.320 1.00 91.00 115 LEU A N 1
ATOM 937 C CA . LEU A 1 115 ? -14.478 -3.237 2.039 1.00 91.00 115 LEU A CA 1
ATOM 938 C C . LEU A 1 115 ? -15.056 -3.996 3.250 1.00 91.00 115 LEU A C 1
ATOM 940 O O . LEU A 1 115 ? -15.971 -4.807 3.109 1.00 91.00 115 LEU A O 1
ATOM 944 N N . GLN A 1 116 ? -14.579 -3.678 4.457 1.00 89.19 116 GLN A N 1
ATOM 945 C CA . GLN A 1 116 ? -15.069 -4.275 5.705 1.00 89.19 116 GLN A CA 1
ATOM 946 C C . GLN A 1 116 ? -16.512 -3.887 6.062 1.00 89.19 116 GLN A C 1
ATOM 948 O O . GLN A 1 116 ? -17.194 -4.646 6.756 1.00 89.19 116 GLN A O 1
ATOM 953 N N . LYS A 1 117 ? -16.984 -2.707 5.637 1.00 86.00 117 LYS A N 1
ATOM 954 C CA . LYS A 1 117 ? -18.380 -2.274 5.833 1.00 86.00 117 LYS A CA 1
ATOM 955 C C . LYS A 1 117 ? -19.338 -3.003 4.901 1.00 86.00 117 LYS A C 1
ATOM 957 O O . LYS A 1 117 ? -20.450 -3.311 5.323 1.00 86.00 117 LYS A O 1
ATOM 962 N N . ASP A 1 118 ? -18.899 -3.284 3.679 1.00 80.56 118 ASP A N 1
ATOM 963 C CA . ASP A 1 118 ? -19.727 -3.902 2.642 1.00 80.56 118 ASP A CA 1
ATOM 964 C C . ASP A 1 118 ? -19.915 -5.418 2.848 1.00 80.56 118 ASP A C 1
ATOM 966 O O . ASP A 1 118 ? -20.795 -6.029 2.239 1.00 80.56 118 ASP A O 1
ATOM 970 N N . CYS A 1 119 ? -19.133 -6.033 3.740 1.00 74.19 119 CYS A N 1
ATOM 971 C CA . CYS A 1 119 ? -19.116 -7.477 3.961 1.00 74.19 119 CYS A CA 1
ATOM 972 C C . CYS A 1 119 ? -19.820 -7.935 5.252 1.00 74.19 119 CYS A C 1
ATOM 974 O O . CYS A 1 119 ? -19.910 -7.222 6.254 1.00 74.19 119 CYS A O 1
ATOM 976 N N . TYR A 1 120 ? -20.304 -9.185 5.243 1.00 68.19 120 TYR A N 1
ATOM 977 C CA . TYR A 1 120 ? -20.869 -9.845 6.425 1.00 68.19 120 TYR A CA 1
ATOM 978 C C . TYR A 1 120 ? -19.848 -9.901 7.570 1.00 68.19 120 TYR A C 1
ATOM 980 O O . TYR A 1 120 ? -18.656 -10.079 7.335 1.00 68.19 120 TYR A O 1
ATOM 988 N N . GLU A 1 121 ? -20.321 -9.841 8.822 1.00 63.38 121 GLU A N 1
ATOM 989 C CA . GLU A 1 121 ? -19.472 -9.782 10.028 1.00 63.38 121 GLU A CA 1
ATOM 990 C C . GLU A 1 121 ? -18.369 -10.848 10.093 1.00 63.38 121 GLU A C 1
ATOM 992 O O . GLU A 1 121 ? -17.318 -10.592 10.672 1.00 63.38 121 GLU A O 1
ATOM 997 N N . ARG A 1 122 ? -18.579 -12.011 9.463 1.00 59.94 122 ARG A N 1
ATOM 998 C CA . ARG A 1 122 ? -17.609 -13.115 9.426 1.00 59.94 122 ARG A CA 1
ATOM 999 C C . ARG A 1 122 ? -16.312 -12.765 8.689 1.00 59.94 122 ARG A C 1
ATOM 1001 O O . ARG A 1 122 ? -15.288 -13.303 9.065 1.00 59.94 122 ARG A O 1
ATOM 1008 N N . LEU A 1 123 ? -16.356 -11.865 7.703 1.00 65.06 123 LEU A N 1
ATOM 1009 C CA . LEU A 1 123 ? -15.188 -11.459 6.911 1.00 65.06 123 LEU A CA 1
ATOM 1010 C C . LEU A 1 123 ? -14.415 -10.298 7.558 1.00 65.06 123 LEU A C 1
ATOM 1012 O O . LEU A 1 123 ? -13.333 -9.947 7.113 1.00 65.06 123 LEU A O 1
ATOM 1016 N N . LYS A 1 124 ? -14.929 -9.665 8.622 1.00 66.56 124 LYS A N 1
ATOM 1017 C CA . LYS A 1 124 ? -14.262 -8.494 9.232 1.00 66.56 124 LYS A CA 1
ATOM 1018 C C . LYS A 1 124 ? -12.916 -8.829 9.875 1.00 66.56 124 LYS A C 1
ATOM 1020 O O . LYS A 1 124 ? -12.096 -7.933 10.052 1.00 66.56 124 LYS A O 1
ATOM 1025 N N . THR A 1 125 ? -12.713 -10.091 10.241 1.00 76.19 125 THR A N 1
ATOM 1026 C CA . THR A 1 125 ? -11.467 -10.589 10.835 1.00 76.19 125 THR A CA 1
ATOM 1027 C C . THR A 1 125 ? -10.501 -11.164 9.812 1.00 76.19 125 THR A C 1
ATOM 1029 O O . THR A 1 125 ? -9.358 -11.442 10.168 1.00 76.19 125 THR A O 1
ATOM 1032 N N . ASP A 1 126 ? -10.951 -11.370 8.575 1.00 85.12 126 ASP A N 1
ATOM 1033 C CA . ASP A 1 126 ? -10.125 -12.005 7.561 1.00 85.12 126 ASP A CA 1
ATOM 1034 C C . ASP A 1 126 ? -9.036 -11.025 7.106 1.00 85.12 126 ASP A C 1
ATOM 1036 O O . ASP A 1 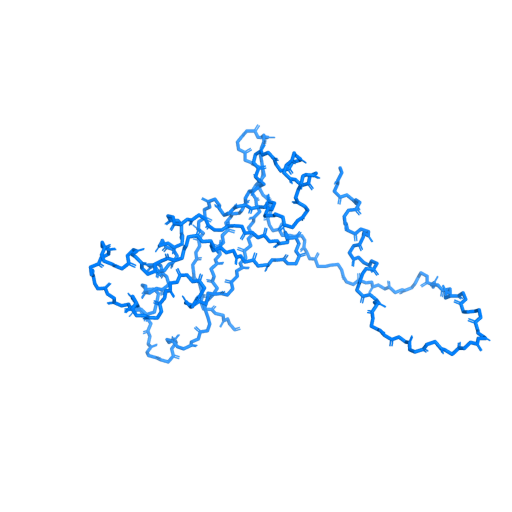126 ? -9.307 -9.825 6.961 1.00 85.12 126 ASP A O 1
ATOM 1040 N N . PRO A 1 127 ? -7.792 -11.497 6.901 1.00 92.19 127 PRO A N 1
ATOM 1041 C CA . PRO A 1 127 ? -6.725 -10.638 6.416 1.00 92.19 127 PRO A CA 1
ATOM 1042 C C . PRO A 1 127 ? -7.096 -10.031 5.058 1.00 92.19 127 PRO A C 1
ATOM 1044 O O . PRO A 1 127 ? -7.710 -10.689 4.218 1.00 92.19 127 PRO A O 1
ATOM 1047 N N . ILE A 1 128 ? -6.702 -8.779 4.829 1.00 94.38 128 ILE A N 1
ATOM 1048 C CA . ILE A 1 128 ? -6.981 -8.054 3.583 1.00 94.38 128 ILE A CA 1
ATOM 1049 C C . ILE A 1 128 ? -5.658 -7.798 2.868 1.00 94.38 128 ILE A C 1
ATOM 1051 O O . ILE A 1 128 ? -4.733 -7.233 3.447 1.00 94.38 128 ILE A O 1
ATOM 1055 N N . ASN A 1 129 ? -5.562 -8.203 1.607 1.00 96.50 129 ASN A N 1
ATOM 1056 C CA . ASN A 1 129 ? -4.485 -7.815 0.712 1.00 96.50 129 ASN A CA 1
ATOM 1057 C C . ASN A 1 129 ? -4.762 -6.431 0.128 1.00 96.50 129 ASN A C 1
ATOM 1059 O O . ASN A 1 129 ? -5.862 -6.137 -0.335 1.00 96.50 129 ASN A O 1
ATOM 1063 N N . VAL A 1 130 ? -3.719 -5.615 0.057 1.00 97.62 130 VAL A N 1
ATOM 1064 C CA . VAL A 1 130 ? -3.709 -4.367 -0.704 1.00 97.62 130 VAL A CA 1
ATOM 1065 C C . VAL A 1 130 ? -2.853 -4.585 -1.940 1.00 97.62 130 VAL A C 1
ATOM 1067 O O . VAL A 1 130 ? -1.668 -4.905 -1.825 1.00 97.62 130 VAL A O 1
ATOM 1070 N N . ILE A 1 131 ? -3.442 -4.410 -3.119 1.00 97.62 131 ILE A N 1
ATOM 1071 C CA . ILE A 1 131 ? -2.760 -4.531 -4.407 1.00 97.62 131 ILE A CA 1
ATOM 1072 C C . ILE A 1 131 ? -2.328 -3.135 -4.848 1.00 97.62 131 ILE A C 1
ATOM 1074 O O . ILE A 1 131 ? -3.129 -2.202 -4.913 1.00 97.62 131 ILE A O 1
ATOM 1078 N N . VAL A 1 132 ? -1.047 -2.975 -5.165 1.00 97.94 132 VAL A N 1
ATOM 1079 C CA . VAL A 1 132 ? -0.437 -1.683 -5.485 1.00 97.94 132 VAL A CA 1
ATOM 1080 C C . VAL A 1 132 ? 0.489 -1.776 -6.689 1.00 97.94 132 VAL A C 1
ATOM 1082 O O . VAL A 1 132 ? 1.106 -2.812 -6.940 1.00 97.94 132 VAL A O 1
ATOM 1085 N N . LYS A 1 133 ? 0.644 -0.654 -7.394 1.00 97.44 133 LYS A N 1
ATOM 1086 C CA . LYS A 1 133 ? 1.739 -0.433 -8.340 1.00 97.44 133 LYS A CA 1
ATOM 1087 C C . LYS A 1 133 ? 2.834 0.375 -7.666 1.00 97.44 133 LYS A C 1
ATOM 1089 O O . LYS A 1 133 ? 2.576 1.436 -7.087 1.00 97.44 133 LYS A O 1
ATOM 1094 N N . VAL A 1 134 ? 4.058 -0.122 -7.759 1.00 96.12 134 VAL A N 1
ATOM 1095 C CA . VAL A 1 134 ? 5.252 0.524 -7.217 1.00 96.12 134 VAL A CA 1
ATOM 1096 C C . VAL A 1 134 ? 6.164 0.978 -8.343 1.00 96.12 134 VAL A C 1
ATOM 1098 O O . VAL A 1 134 ? 6.190 0.373 -9.414 1.00 96.12 134 VAL A O 1
ATOM 1101 N N . ARG A 1 135 ? 6.940 2.023 -8.074 1.00 93.81 135 ARG A N 1
ATOM 1102 C CA . ARG A 1 135 ? 7.994 2.519 -8.960 1.00 93.81 135 ARG A CA 1
ATOM 1103 C C . ARG A 1 135 ? 9.299 2.641 -8.203 1.00 93.81 135 ARG A C 1
ATOM 1105 O O . ARG A 1 135 ? 9.307 2.748 -6.976 1.00 93.81 135 ARG A O 1
ATOM 1112 N N . LEU A 1 136 ? 10.393 2.650 -8.948 1.00 89.69 136 LEU A N 1
ATOM 1113 C CA . LEU A 1 136 ? 11.707 2.948 -8.406 1.00 89.69 136 LEU A CA 1
ATOM 1114 C C . LEU A 1 136 ? 11.772 4.428 -7.993 1.00 89.69 136 LEU A C 1
ATOM 1116 O O . LEU A 1 136 ? 11.228 5.300 -8.674 1.00 89.69 136 LEU A O 1
ATOM 1120 N N . LEU A 1 137 ? 12.422 4.733 -6.872 1.00 84.31 137 LEU A N 1
ATOM 1121 C CA . LEU A 1 137 ? 12.665 6.119 -6.470 1.00 84.31 137 LEU A CA 1
ATOM 1122 C C . LEU A 1 137 ? 13.584 6.807 -7.491 1.00 84.31 137 LEU A C 1
ATOM 1124 O O . LEU A 1 137 ? 14.592 6.236 -7.907 1.00 84.31 137 LEU A O 1
ATOM 1128 N N . LYS A 1 138 ? 13.244 8.041 -7.895 1.00 71.06 138 LYS A N 1
ATOM 1129 C CA . LYS A 1 138 ? 13.911 8.738 -9.015 1.00 71.06 138 LYS A CA 1
ATOM 1130 C C . LYS A 1 138 ? 15.407 9.031 -8.802 1.00 71.06 138 LYS A C 1
ATOM 1132 O O . LYS A 1 138 ? 16.090 9.269 -9.787 1.00 71.06 138 LYS A O 1
ATOM 1137 N N . ASP A 1 139 ? 15.930 8.843 -7.589 1.00 70.75 139 ASP A N 1
ATOM 1138 C CA . ASP A 1 139 ? 17.350 9.007 -7.239 1.00 70.75 139 ASP A CA 1
ATOM 1139 C C . ASP A 1 139 ? 17.940 7.759 -6.549 1.00 70.75 139 ASP A C 1
ATOM 1141 O O . ASP A 1 139 ? 18.891 7.840 -5.768 1.00 70.75 139 ASP A O 1
ATOM 1145 N N . PHE A 1 140 ? 17.369 6.575 -6.811 1.00 67.69 140 PHE A N 1
ATOM 1146 C CA . PHE A 1 140 ? 17.724 5.350 -6.084 1.00 67.69 140 PHE A CA 1
ATOM 1147 C C . PHE A 1 140 ? 19.226 5.027 -6.129 1.00 67.69 140 PHE A C 1
ATOM 1149 O O . PHE A 1 140 ? 19.757 4.533 -5.141 1.00 67.69 140 PHE A O 1
ATOM 1156 N N . VAL A 1 141 ? 19.927 5.310 -7.236 1.00 66.44 141 VAL A N 1
ATOM 1157 C CA . VAL A 1 141 ? 21.366 5.014 -7.368 1.00 66.44 141 VAL A CA 1
ATOM 1158 C C . VAL A 1 141 ? 22.173 5.776 -6.321 1.00 66.44 141 VAL A C 1
ATOM 1160 O O . VAL A 1 141 ? 22.986 5.181 -5.619 1.00 66.44 141 VAL A O 1
ATOM 1163 N N . GLU A 1 142 ? 21.931 7.079 -6.195 1.00 65.94 142 GLU A N 1
ATOM 1164 C CA . GLU A 1 142 ? 22.635 7.932 -5.239 1.00 65.94 142 GLU A CA 1
ATOM 1165 C C . GLU A 1 142 ? 22.244 7.575 -3.800 1.00 65.94 142 GLU A C 1
ATOM 1167 O O . GLU A 1 142 ? 23.107 7.416 -2.934 1.00 65.94 142 GLU A O 1
ATOM 1172 N N . MET A 1 143 ? 20.952 7.329 -3.560 1.00 62.12 143 MET A N 1
ATOM 1173 C CA . MET A 1 143 ? 20.451 6.946 -2.240 1.00 62.12 143 MET A CA 1
ATOM 1174 C C . MET A 1 143 ? 21.006 5.603 -1.750 1.00 62.12 143 MET A C 1
ATOM 1176 O O . MET A 1 143 ? 21.368 5.493 -0.580 1.00 62.12 143 MET A O 1
ATOM 1180 N N . CYS A 1 144 ? 21.116 4.599 -2.623 1.00 63.94 144 CYS A N 1
ATOM 1181 C CA . CYS A 1 144 ? 21.618 3.273 -2.252 1.00 63.94 144 CYS A CA 1
ATOM 1182 C C . CYS A 1 144 ? 23.120 3.275 -1.943 1.00 63.94 144 CYS A C 1
ATOM 1184 O O . CYS A 1 144 ? 23.571 2.477 -1.125 1.00 63.94 144 CYS A O 1
ATOM 1186 N N . ILE A 1 145 ? 23.898 4.156 -2.583 1.00 66.19 145 ILE A N 1
ATOM 1187 C CA . ILE 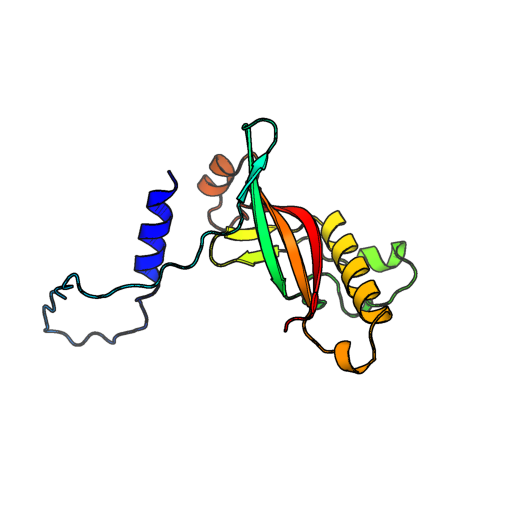A 1 145 ? 25.335 4.298 -2.303 1.00 66.19 145 ILE A CA 1
ATOM 1188 C C . ILE A 1 145 ? 25.554 4.892 -0.906 1.00 66.19 145 ILE A C 1
ATOM 1190 O O . ILE A 1 145 ? 26.460 4.467 -0.193 1.00 66.19 145 ILE A O 1
ATOM 1194 N N . MET A 1 146 ? 24.723 5.859 -0.512 1.00 66.00 146 MET A N 1
ATOM 1195 C CA . MET A 1 146 ? 24.878 6.575 0.756 1.00 66.00 146 MET A CA 1
ATOM 1196 C C . MET A 1 146 ? 24.226 5.849 1.941 1.00 66.00 146 MET A C 1
ATOM 1198 O O . MET A 1 146 ? 24.719 5.947 3.064 1.00 66.00 146 MET A O 1
ATOM 1202 N N . HIS A 1 147 ? 23.138 5.112 1.702 1.00 65.19 147 HIS A N 1
ATOM 1203 C CA . HIS A 1 147 ? 22.334 4.459 2.735 1.00 65.19 147 HIS A CA 1
ATOM 1204 C C . HIS A 1 147 ? 21.732 3.141 2.205 1.00 65.19 147 HIS A C 1
ATOM 1206 O O . HIS A 1 147 ? 20.629 3.145 1.654 1.00 65.19 147 HIS A O 1
ATOM 1212 N N . PRO A 1 148 ? 22.423 1.998 2.369 1.00 62.47 148 PRO A N 1
ATOM 1213 C CA . PRO A 1 148 ? 22.005 0.720 1.780 1.00 62.47 148 PRO A CA 1
ATOM 1214 C C . PRO A 1 148 ? 20.691 0.163 2.353 1.00 62.47 148 PRO A C 1
ATOM 1216 O O . PRO A 1 148 ? 20.061 -0.674 1.712 1.00 62.47 148 PRO A O 1
ATOM 1219 N N . ASP A 1 149 ? 20.258 0.647 3.520 1.00 68.50 149 ASP A N 1
ATOM 1220 C CA . ASP A 1 149 ? 19.021 0.220 4.189 1.00 68.50 149 ASP A CA 1
ATOM 1221 C C . ASP A 1 149 ? 17.780 1.037 3.766 1.00 68.50 149 ASP A C 1
ATOM 1223 O O . ASP A 1 149 ? 16.679 0.817 4.284 1.00 68.50 149 ASP A O 1
ATOM 1227 N N . ASN A 1 150 ? 17.941 1.999 2.849 1.00 72.06 150 ASN A N 1
ATOM 1228 C CA . ASN A 1 150 ? 16.850 2.860 2.395 1.00 72.06 150 ASN A CA 1
ATOM 1229 C C . ASN A 1 150 ? 15.864 2.133 1.476 1.00 72.06 150 ASN A C 1
ATOM 1231 O O . ASN A 1 150 ? 16.180 1.145 0.810 1.00 72.06 150 ASN A O 1
ATOM 1235 N N . GLU A 1 151 ? 14.643 2.663 1.410 1.00 79.56 151 GLU A N 1
ATOM 1236 C CA . GLU A 1 151 ? 13.641 2.189 0.465 1.00 79.56 151 GLU A CA 1
ATOM 1237 C C . GLU A 1 151 ? 14.113 2.445 -0.971 1.00 79.56 151 GLU A C 1
ATOM 1239 O O . GLU A 1 151 ? 14.554 3.545 -1.303 1.00 79.56 151 GLU A O 1
ATOM 1244 N N . MET A 1 152 ? 14.012 1.432 -1.835 1.00 84.50 152 MET A N 1
ATOM 1245 C CA . MET A 1 152 ? 14.327 1.565 -3.266 1.00 84.50 152 MET A CA 1
ATOM 1246 C C . MET A 1 152 ? 13.077 1.855 -4.094 1.00 84.50 152 MET A C 1
ATOM 1248 O O . MET A 1 152 ? 13.139 2.542 -5.113 1.00 84.50 152 MET A O 1
ATOM 1252 N N . TYR A 1 153 ? 11.938 1.338 -3.639 1.00 91.88 153 TYR A N 1
ATOM 1253 C CA . TYR A 1 153 ? 10.655 1.463 -4.310 1.00 91.88 153 TYR A CA 1
ATOM 1254 C C . TYR A 1 153 ? 9.685 2.286 -3.476 1.00 91.88 153 TYR A C 1
ATOM 1256 O O . TYR A 1 153 ? 9.717 2.280 -2.243 1.00 91.88 153 TYR A O 1
ATOM 1264 N N . VAL A 1 154 ? 8.776 2.956 -4.169 1.00 93.69 154 VAL A N 1
ATOM 1265 C CA . VAL A 1 154 ? 7.684 3.716 -3.575 1.00 93.69 154 VAL A CA 1
ATOM 1266 C C . VAL A 1 154 ? 6.370 3.319 -4.233 1.00 93.69 154 VAL A C 1
ATOM 1268 O O . VAL A 1 154 ? 6.297 3.139 -5.452 1.00 93.69 154 VAL A O 1
ATOM 1271 N N . VAL A 1 155 ? 5.320 3.169 -3.428 1.00 96.12 155 VAL A N 1
ATOM 1272 C CA . VAL A 1 155 ? 3.963 2.980 -3.942 1.00 96.12 155 VAL A CA 1
ATOM 1273 C C . VAL A 1 155 ? 3.557 4.219 -4.726 1.00 96.12 155 VAL A C 1
ATOM 1275 O O . VAL A 1 155 ? 3.639 5.340 -4.221 1.00 96.12 155 VAL A O 1
ATOM 1278 N N . LYS A 1 156 ? 3.107 4.006 -5.964 1.00 95.88 156 LYS A N 1
ATOM 1279 C CA . LYS A 1 156 ? 2.619 5.071 -6.837 1.00 95.88 156 LYS A CA 1
ATOM 1280 C C . LYS A 1 156 ? 1.099 5.094 -6.932 1.00 95.88 156 LYS A C 1
ATOM 1282 O O . LYS A 1 156 ? 0.517 6.176 -6.920 1.00 95.88 156 LYS A O 1
ATOM 1287 N N . THR A 1 157 ? 0.487 3.915 -7.008 1.00 96.06 157 THR A N 1
ATOM 1288 C CA . THR A 1 157 ? -0.950 3.756 -7.249 1.00 96.06 157 THR A CA 1
ATOM 1289 C C . THR A 1 157 ? -1.479 2.573 -6.450 1.00 96.06 157 THR A C 1
ATOM 1291 O O . THR A 1 157 ? -0.822 1.535 -6.372 1.00 96.06 157 THR A O 1
ATOM 1294 N N . ILE A 1 158 ? -2.673 2.718 -5.878 1.00 97.06 158 ILE A N 1
ATOM 1295 C CA . ILE A 1 158 ? -3.424 1.609 -5.280 1.00 97.06 158 ILE A CA 1
ATOM 1296 C C . ILE A 1 158 ? -4.317 1.039 -6.380 1.00 97.06 158 ILE A C 1
ATOM 1298 O O . ILE A 1 158 ? -5.038 1.797 -7.026 1.00 97.06 158 ILE A O 1
ATOM 1302 N N . VAL A 1 159 ? -4.207 -0.262 -6.632 1.00 96.69 159 VAL A N 1
ATOM 1303 C CA . VAL A 1 159 ? -4.983 -0.958 -7.663 1.00 96.69 159 VAL A CA 1
ATOM 1304 C C . VAL A 1 159 ? -6.310 -1.415 -7.082 1.00 96.69 159 VAL A C 1
ATOM 1306 O O . VAL A 1 159 ? -7.348 -1.072 -7.636 1.00 96.69 159 VAL A O 1
ATOM 1309 N N . ASP A 1 160 ? -6.265 -2.167 -5.979 1.00 96.06 160 ASP A N 1
ATOM 1310 C CA . ASP A 1 160 ? -7.455 -2.734 -5.343 1.00 96.06 160 ASP A CA 1
ATOM 1311 C C . ASP A 1 160 ? -7.171 -3.220 -3.907 1.00 96.06 160 ASP A C 1
ATOM 1313 O O . ASP A 1 160 ? -6.013 -3.255 -3.471 1.00 96.06 160 ASP A O 1
ATOM 1317 N N . VAL A 1 161 ? -8.225 -3.613 -3.188 1.00 95.62 161 VAL A N 1
ATOM 1318 C CA . VAL A 1 161 ? -8.172 -4.326 -1.905 1.00 95.62 161 VAL A CA 1
ATOM 1319 C C . VAL A 1 161 ? -9.043 -5.583 -1.963 1.00 95.62 161 VAL A C 1
ATOM 1321 O O . VAL A 1 161 ? -10.187 -5.536 -2.402 1.00 95.62 161 VAL A O 1
ATOM 1324 N N . GLU A 1 162 ? -8.516 -6.715 -1.503 1.00 94.06 162 GLU A N 1
ATOM 1325 C CA . GLU A 1 162 ? -9.201 -8.015 -1.555 1.00 94.06 162 GLU A CA 1
ATOM 1326 C C . GLU A 1 162 ? -9.004 -8.785 -0.246 1.00 94.06 162 GL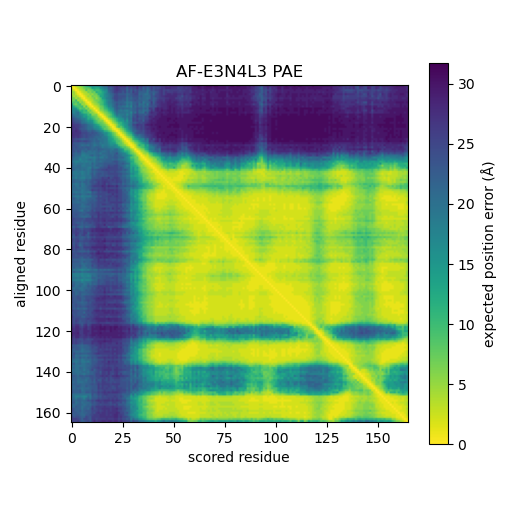U A C 1
ATOM 1328 O O . GLU A 1 162 ? -7.982 -8.628 0.420 1.00 94.06 162 GLU A O 1
ATOM 1333 N N . TYR A 1 163 ? -9.949 -9.646 0.131 1.00 91.75 163 TYR A N 1
ATOM 1334 C CA . TYR A 1 163 ? -9.714 -10.595 1.221 1.00 91.75 163 TYR A CA 1
ATOM 1335 C C . TYR A 1 163 ? -8.676 -11.641 0.810 1.00 91.75 163 TYR A C 1
ATOM 1337 O O . TYR A 1 163 ? -8.583 -12.017 -0.358 1.00 91.75 163 TYR A O 1
ATOM 1345 N N . VAL A 1 164 ? -7.873 -12.100 1.768 1.00 87.06 164 VAL A N 1
ATOM 1346 C CA . VAL A 1 164 ? -6.981 -13.243 1.565 1.00 87.06 164 VAL A CA 1
ATOM 1347 C C . VAL A 1 164 ? -7.838 -14.508 1.471 1.00 87.06 164 VAL A C 1
ATOM 1349 O O . VAL A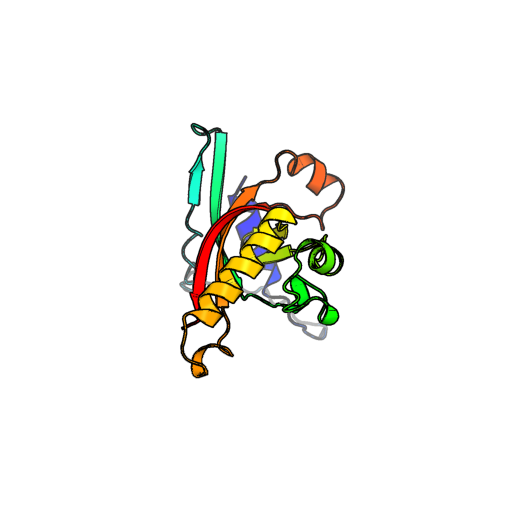 1 164 ? -8.573 -14.811 2.408 1.00 87.06 164 VAL A O 1
ATOM 1352 N N . GLU A 1 165 ? -7.750 -15.208 0.337 1.00 69.56 165 GLU A N 1
ATOM 1353 C CA . GLU A 1 165 ? -8.376 -16.525 0.113 1.00 69.56 165 GLU A CA 1
ATOM 1354 C C . GLU A 1 165 ? -7.739 -17.648 0.946 1.00 69.56 165 GLU A C 1
ATOM 1356 O O . GLU A 1 165 ? -6.496 -17.636 1.124 1.00 69.56 165 GLU A O 1
#

pLDDT: mean 77.6, std 21.8, range [30.56, 97.94]

Sequence (165 aa):
MFLLFIILKVWNSGLETYHNIPGSTLYTKFTSSDVVPIEPPLPTEVVDNGMDVEVTTKFVFEHDHFEKEWSRGLSNWEERMEGVQTNVFFYNAYLGKVRIPSDLAIHIIKLVENLQKDCYERLKTDPINVIVKVRLLKDFVEMCIMHPDNEMYVVKTIVDVEYVE

Foldseek 3Di:
DLVVVVVVVVVPVPDDDDDDDPDDDDPPDDDPPDDDDDDDDFDKDQDPVNPWIKGKDKDWDDPVQFFDPVLPPPPDVVVSLVGGDQFHWDQDPSQGTETEHNVRSVVVSVQLVVVLVVDDPVQVPFIKMWMFIKTADPCLVVCCVVPVNDGGIYTDGTDHMGGDD